Protein AF-A0A964INX9-F1 (afdb_monomer)

Foldseek 3Di:
DPCVVVVVVVVDPDPPVPPDDDDDDDLWKKWWAQFWADDPVDTQDGGDTDIADRPRDDDDDDDPSNCPVVVVCVQVPVDPTPDTDMDTD

Nearest PDB structures (foldseek):
  3nhb-assembly1_A  TM=8.120E-01  e=3.214E-06  Homo sapiens
  9fw3-assembly1_B  TM=9.078E-01  e=1.583E-05  Mycolicibacterium thermoresistibile ATCC 19527
  9g2k-assembly1_B  TM=8.426E-01  e=1.916E-05  Mycoliciba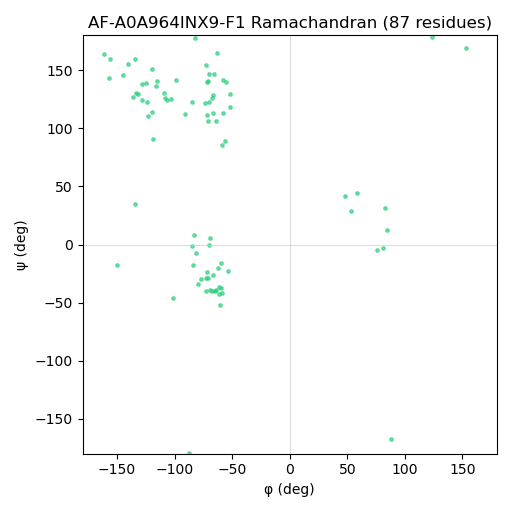cterium thermoresistibile ATCC 19527
  9g2s-assembly1_B  TM=8.383E-01  e=1.687E-05  Mycolicibacterium thermoresistibile ATCC 19527
  5dgx-assembly1_A  TM=9.436E-01  e=8.308E-05  Francisella tularensis subsp. tularensis FSC198

pLDDT: mean 88.08, std 13.68, range [51.38, 98.62]

Solvent-accessible surface area (backbone atoms 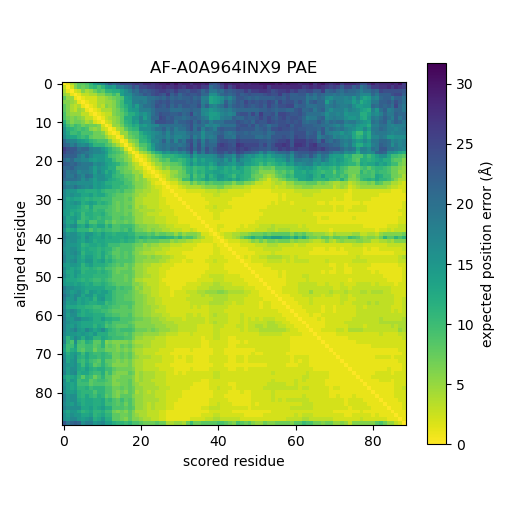only — not comparable to full-atom values): 5725 Å² total; per-residue (Å²): 144,75,62,73,66,61,54,55,58,72,68,50,78,74,84,66,71,90,79,64,76,88,76,71,90,43,78,52,31,38,37,39,41,46,27,21,33,56,60,100,92,45,77,61,41,82,52,45,63,52,75,44,58,56,88,64,84,82,84,91,80,76,63,90,88,68,35,63,68,56,54,53,38,43,74,70,61,76,45,80,65,79,35,63,49,77,48,73,75

Radius of gyration: 16.8 Å; Cα contacts (8 Å, |Δi|>4): 105; chains: 1; bounding box: 35×36×40 Å

Sequence (89 aa):
MSYRRAERLLETEVEHGADRPSLSPGPGAVIFRKVRFGYAGGTVLKDVSFEISAGQRVALVGPSGAGKTTVTDLLYALYQPDAGDIQVD

Structure (mmCIF, N/CA/C/O backbone):
data_AF-A0A964INX9-F1
#
_entry.id   AF-A0A964INX9-F1
#
loop_
_atom_site.group_PDB
_atom_site.id
_atom_site.type_symbol
_atom_site.label_atom_id
_atom_site.label_alt_id
_atom_site.label_comp_id
_atom_site.label_asym_id
_atom_site.label_entity_id
_atom_site.label_seq_id
_atom_site.pdbx_PDB_ins_code
_atom_site.Cartn_x
_atom_site.Cartn_y
_atom_site.Cartn_z
_atom_site.occupancy
_atom_site.B_iso_or_equiv
_atom_site.auth_seq_id
_atom_site.auth_comp_id
_atom_site.auth_asym_id
_atom_site.auth_atom_id
_atom_site.pdbx_PDB_model_num
ATOM 1 N N . MET A 1 1 ? 18.476 27.726 -25.146 1.00 51.38 1 MET A N 1
ATOM 2 C CA . MET A 1 1 ? 17.852 26.402 -25.393 1.00 51.38 1 MET A CA 1
ATOM 3 C C . MET A 1 1 ? 17.694 25.614 -24.077 1.00 51.38 1 MET A C 1
ATOM 5 O O . MET A 1 1 ? 18.271 24.547 -23.963 1.00 51.38 1 MET A O 1
ATOM 9 N N . SER A 1 2 ? 16.957 26.106 -23.064 1.00 61.31 2 SER A N 1
ATOM 10 C CA . SER A 1 2 ? 16.783 25.326 -21.807 1.00 61.31 2 SER A CA 1
ATOM 11 C C . SER A 1 2 ? 15.464 25.549 -21.040 1.00 61.31 2 SER A C 1
ATOM 13 O O . SER A 1 2 ? 15.068 24.690 -20.265 1.00 61.31 2 SER A O 1
ATOM 15 N N . TYR A 1 3 ? 14.716 26.631 -21.293 1.00 58.31 3 TYR A N 1
ATOM 16 C CA . TYR A 1 3 ? 13.486 26.935 -20.532 1.00 58.31 3 TYR A CA 1
ATOM 17 C C . TYR A 1 3 ? 12.209 26.231 -21.028 1.00 58.31 3 TYR A C 1
ATOM 19 O O . TYR A 1 3 ? 11.271 26.051 -20.258 1.00 58.31 3 TYR A O 1
ATOM 27 N N . ARG A 1 4 ? 12.208 25.706 -22.263 1.00 62.22 4 ARG A N 1
ATOM 28 C CA . ARG A 1 4 ? 11.016 25.088 -22.883 1.00 62.22 4 ARG A CA 1
ATOM 29 C C . ARG A 1 4 ? 10.467 23.851 -22.155 1.00 62.22 4 ARG A C 1
ATOM 31 O O . ARG A 1 4 ? 9.319 23.486 -22.368 1.00 62.22 4 ARG A O 1
ATOM 38 N N . ARG A 1 5 ? 11.264 23.173 -21.315 1.00 66.38 5 ARG A N 1
ATOM 39 C CA . ARG A 1 5 ? 10.784 22.028 -20.510 1.00 66.38 5 ARG A CA 1
ATOM 40 C C . ARG A 1 5 ? 10.024 22.458 -19.256 1.00 66.38 5 ARG A C 1
ATOM 42 O O . ARG A 1 5 ? 9.096 21.759 -18.874 1.00 66.38 5 ARG A O 1
ATOM 49 N N . ALA A 1 6 ? 10.413 23.573 -18.640 1.00 68.88 6 ALA A N 1
ATOM 50 C CA . ALA A 1 6 ? 9.718 24.101 -17.470 1.00 68.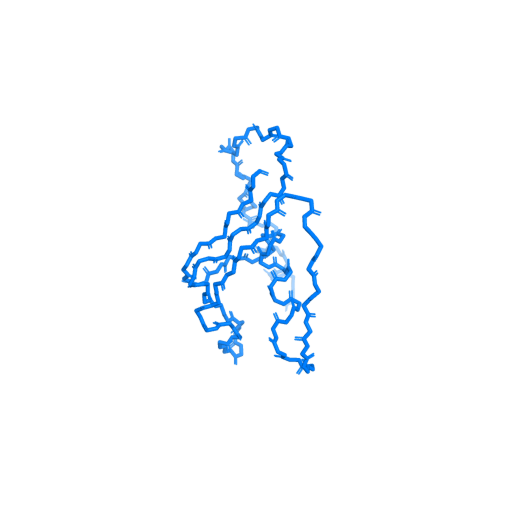88 6 ALA A CA 1
ATOM 51 C C .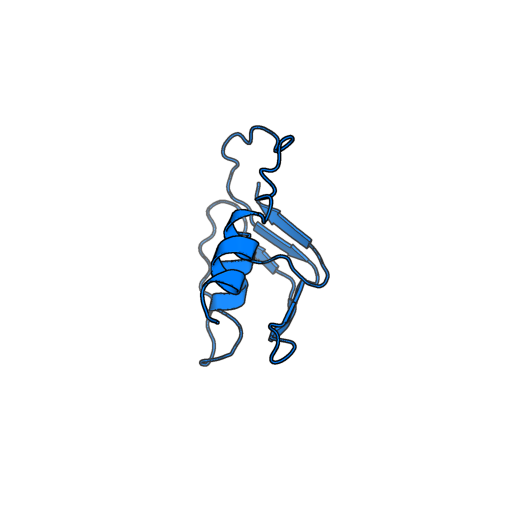 ALA A 1 6 ? 8.369 24.719 -17.868 1.00 68.88 6 ALA A C 1
ATOM 53 O O . ALA A 1 6 ? 7.375 24.469 -17.200 1.00 68.88 6 ALA A O 1
ATOM 54 N N . GLU A 1 7 ? 8.310 25.426 -19.002 1.00 69.88 7 GLU A N 1
ATOM 55 C CA . GLU A 1 7 ? 7.066 26.011 -19.535 1.00 69.88 7 GLU A CA 1
ATOM 56 C C . GLU A 1 7 ? 5.995 24.942 -19.806 1.00 69.88 7 GLU A C 1
ATOM 58 O O . GLU A 1 7 ? 4.850 25.094 -19.395 1.00 69.88 7 GLU A O 1
ATOM 63 N N . ARG A 1 8 ? 6.385 23.789 -20.366 1.00 65.81 8 ARG A N 1
ATOM 64 C CA . ARG A 1 8 ? 5.458 22.679 -20.645 1.00 65.81 8 ARG A CA 1
ATOM 65 C C . ARG A 1 8 ? 4.882 22.014 -19.384 1.00 65.81 8 ARG A C 1
ATOM 67 O O . ARG A 1 8 ? 3.808 21.425 -19.442 1.00 65.81 8 ARG A O 1
ATOM 74 N N . LEU A 1 9 ? 5.595 22.082 -18.255 1.00 71.06 9 LEU A N 1
ATOM 75 C CA . LEU A 1 9 ? 5.094 21.591 -16.964 1.00 71.06 9 LEU A CA 1
ATOM 76 C C . LEU A 1 9 ? 4.081 22.560 -16.343 1.00 71.06 9 LEU A C 1
ATOM 78 O O . LEU A 1 9 ? 3.176 22.114 -15.650 1.00 71.06 9 LEU A O 1
ATOM 82 N N . LEU A 1 10 ? 4.202 23.862 -16.618 1.00 72.38 10 LEU A N 1
ATOM 83 C CA . LEU A 1 10 ? 3.237 24.873 -16.170 1.00 72.38 10 LEU A CA 1
ATOM 84 C C . LEU A 1 10 ? 1.913 24.792 -16.945 1.00 72.38 10 LEU A C 1
ATOM 86 O O . LEU A 1 10 ? 0.868 25.117 -16.396 1.00 72.38 10 LEU A O 1
ATOM 90 N N . GLU A 1 11 ? 1.959 24.328 -18.195 1.00 74.50 11 GLU A N 1
ATOM 91 C CA . GLU A 1 11 ? 0.782 24.071 -19.040 1.00 74.50 11 GLU A CA 1
ATOM 92 C C . GLU A 1 11 ? 0.104 22.725 -18.744 1.00 74.50 11 GLU A C 1
ATOM 94 O O . GLU A 1 11 ? -0.944 22.424 -19.311 1.00 74.50 11 GLU A O 1
ATOM 99 N N . THR A 1 12 ? 0.702 21.887 -17.891 1.00 74.44 12 THR A N 1
ATOM 100 C CA . THR A 1 12 ? 0.086 20.613 -17.517 1.00 74.44 12 THR A CA 1
ATOM 101 C C . THR A 1 12 ? -1.094 20.905 -16.605 1.00 74.44 12 THR A C 1
ATOM 103 O O . THR A 1 12 ? -0.917 21.351 -15.472 1.00 74.44 12 THR A O 1
ATOM 106 N N . GLU A 1 13 ? -2.300 20.650 -17.102 1.00 68.19 13 GLU A N 1
ATOM 107 C CA . GLU A 1 13 ? -3.496 20.682 -16.275 1.00 68.19 13 GLU A CA 1
ATOM 108 C C . GLU A 1 13 ? -3.314 19.677 -15.138 1.00 68.19 13 GLU A C 1
ATOM 110 O O . GLU A 1 13 ? -3.207 18.467 -15.342 1.00 68.19 13 GLU A O 1
ATOM 115 N N . VAL A 1 14 ? -3.221 20.193 -13.913 1.00 65.69 14 VAL A N 1
ATOM 116 C CA . VAL A 1 14 ? -3.366 19.351 -12.735 1.00 65.69 14 VAL A CA 1
ATOM 117 C C . VAL A 1 14 ? -4.813 18.900 -12.756 1.00 65.69 14 VAL A C 1
ATOM 119 O O . VAL A 1 14 ? -5.697 19.736 -12.564 1.00 65.69 14 VAL A O 1
ATOM 122 N N . GLU A 1 15 ? -5.052 17.607 -12.967 1.00 64.25 15 GLU A N 1
ATOM 123 C CA . GLU A 1 15 ? -6.361 17.003 -12.736 1.00 64.25 15 GLU A CA 1
ATOM 124 C C . GLU A 1 15 ? -6.738 17.210 -11.260 1.00 64.25 15 GLU A C 1
ATOM 126 O O . GLU A 1 15 ? -6.478 16.391 -10.377 1.00 64.25 15 GLU A O 1
ATOM 131 N N . HIS A 1 16 ? -7.335 18.360 -10.961 1.00 57.06 16 HIS A N 1
ATOM 132 C CA . HIS A 1 16 ? -8.120 18.534 -9.760 1.00 57.06 16 HIS A CA 1
ATOM 133 C C . HIS A 1 16 ? -9.360 17.705 -10.010 1.00 57.06 16 HIS A C 1
ATOM 135 O O . HIS A 1 16 ? -10.179 18.075 -10.847 1.00 57.06 16 HIS A O 1
ATOM 141 N N . GLY A 1 17 ? -9.457 16.557 -9.336 1.00 59.06 17 GLY A N 1
ATOM 142 C CA . GLY A 1 17 ? -10.650 15.722 -9.363 1.00 59.06 17 GLY A CA 1
ATOM 143 C C . GLY A 1 17 ? -11.847 16.553 -8.913 1.00 59.06 17 GLY A C 1
ATOM 144 O O . GLY A 1 17 ? -12.136 16.624 -7.722 1.00 59.06 17 GLY A O 1
ATOM 145 N N . ALA A 1 18 ? -12.499 17.211 -9.871 1.00 56.53 18 ALA A N 1
ATOM 146 C CA . ALA A 1 18 ? -13.591 18.156 -9.670 1.00 56.53 18 ALA A CA 1
ATOM 147 C C . ALA A 1 18 ? -14.877 17.461 -9.191 1.00 56.53 18 ALA A C 1
ATOM 149 O O . ALA A 1 18 ? -15.871 18.125 -8.925 1.00 56.53 18 ALA A O 1
ATOM 150 N N . ASP A 1 19 ? -14.822 16.137 -9.042 1.00 63.78 19 ASP A N 1
ATOM 151 C CA . ASP A 1 19 ? -15.911 15.264 -8.624 1.00 63.78 19 ASP A CA 1
ATOM 152 C C . ASP A 1 19 ? -15.440 14.252 -7.558 1.00 63.78 19 ASP A C 1
ATOM 154 O O . ASP A 1 19 ? -15.825 13.084 -7.547 1.00 63.78 19 ASP A O 1
ATOM 158 N N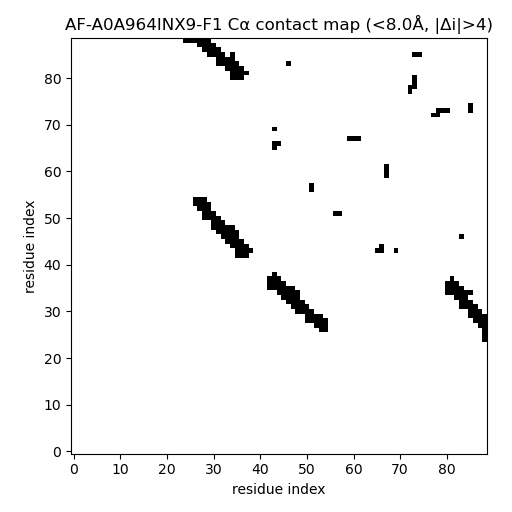 . ARG A 1 20 ? -14.516 14.663 -6.672 1.00 67.44 20 ARG A N 1
ATOM 159 C CA . ARG A 1 20 ? -14.179 13.843 -5.500 1.00 67.44 20 ARG A CA 1
ATOM 160 C C . ARG A 1 20 ? -15.330 13.934 -4.497 1.00 67.44 20 ARG A C 1
ATOM 162 O O . ARG A 1 20 ? -15.621 15.042 -4.040 1.00 67.44 20 ARG A O 1
ATOM 169 N N . PRO A 1 21 ? -15.960 12.811 -4.111 1.00 70.94 21 PRO A N 1
ATOM 170 C CA . PRO A 1 21 ? -16.986 12.841 -3.081 1.00 70.94 21 PRO A CA 1
ATOM 171 C C . PRO A 1 21 ? -16.400 13.422 -1.793 1.00 70.94 21 PRO A C 1
ATOM 173 O O . PRO A 1 21 ? -15.250 13.153 -1.437 1.00 70.94 21 PRO A O 1
ATOM 176 N N . SER A 1 22 ? -17.191 14.220 -1.076 1.00 78.00 22 SER A N 1
ATOM 177 C CA . SER A 1 22 ? -16.838 14.604 0.287 1.00 78.00 22 SER A CA 1
ATOM 178 C C . SER A 1 22 ? -16.835 13.342 1.148 1.00 78.00 22 SER A C 1
ATOM 180 O O . SER A 1 22 ? -17.898 12.796 1.448 1.00 78.00 22 SER A O 1
ATOM 182 N N . LEU A 1 23 ? -15.652 12.863 1.524 1.00 78.31 23 LEU A N 1
ATOM 183 C CA . LEU A 1 23 ? -15.520 11.720 2.417 1.00 78.31 23 LEU A CA 1
ATOM 184 C C . LEU A 1 23 ? -15.612 12.212 3.863 1.00 78.31 23 LEU A C 1
ATOM 186 O O . LEU A 1 23 ? -14.835 13.066 4.294 1.00 78.31 23 LEU A O 1
ATOM 190 N N . SER A 1 24 ? -16.567 11.680 4.621 1.00 83.06 24 SER A N 1
ATOM 191 C CA . SER A 1 24 ? -16.477 11.704 6.079 1.00 83.06 24 SER A CA 1
ATOM 192 C C . SER A 1 24 ? -15.396 10.711 6.507 1.00 83.06 24 SER A C 1
ATOM 194 O O . SER A 1 24 ? -15.366 9.628 5.928 1.00 83.06 24 SER A O 1
ATOM 196 N N . PRO A 1 25 ? -14.550 11.015 7.507 1.00 82.94 25 PRO A N 1
ATOM 197 C CA . PRO A 1 25 ? -13.578 10.048 8.005 1.00 82.94 25 PRO A CA 1
ATOM 198 C C . PRO A 1 25 ? -14.255 8.718 8.359 1.00 82.94 25 PRO A C 1
ATOM 200 O O . PRO A 1 25 ? -15.145 8.689 9.215 1.00 82.94 25 PRO A O 1
ATOM 203 N N . GLY A 1 26 ? -13.859 7.642 7.679 1.00 84.44 26 GLY A N 1
ATOM 204 C CA . GLY A 1 26 ? -14.328 6.295 7.956 1.00 84.44 26 GLY A CA 1
ATOM 205 C C . GLY A 1 26 ? -13.575 5.639 9.119 1.00 84.44 26 GLY A C 1
ATOM 206 O O . GLY A 1 26 ? -12.640 6.213 9.686 1.00 84.44 26 GLY A O 1
ATOM 207 N N . PRO A 1 27 ? -13.950 4.405 9.492 1.00 90.31 27 PRO A N 1
ATOM 208 C CA . PRO A 1 27 ? -13.247 3.609 10.501 1.00 90.31 27 PRO A CA 1
ATOM 209 C C . PRO A 1 27 ? -11.773 3.317 10.159 1.00 90.31 27 PRO A C 1
ATOM 211 O O . PRO A 1 27 ? -11.011 2.916 11.042 1.00 90.31 27 PRO A O 1
ATOM 214 N N . GLY A 1 28 ? -11.369 3.512 8.898 1.00 92.00 28 GLY A N 1
ATOM 215 C CA . GLY A 1 28 ? -9.992 3.359 8.435 1.00 92.00 28 GLY A CA 1
ATOM 216 C C . GLY A 1 28 ? -9.603 1.918 8.109 1.00 92.00 28 GLY A C 1
ATOM 217 O O . GLY A 1 28 ? -8.447 1.546 8.316 1.00 92.00 28 GLY A O 1
ATOM 218 N N . ALA A 1 29 ? -10.546 1.091 7.644 1.00 96.06 29 ALA A N 1
ATOM 219 C CA . ALA A 1 29 ? -10.196 -0.201 7.064 1.00 96.06 29 ALA A CA 1
ATOM 220 C C . ALA A 1 29 ? -9.488 -0.002 5.714 1.00 96.06 29 ALA A C 1
ATOM 222 O O . ALA A 1 29 ? -9.764 0.951 4.985 1.00 96.06 29 ALA A O 1
ATOM 223 N N . VAL A 1 30 ? -8.555 -0.900 5.395 1.00 97.44 30 VAL A N 1
ATOM 224 C CA . VAL A 1 30 ? -7.756 -0.848 4.165 1.00 97.44 30 VAL A CA 1
ATOM 225 C C . VAL A 1 30 ? -7.765 -2.212 3.499 1.00 97.44 30 VAL A C 1
ATOM 227 O O . VAL A 1 30 ? -7.436 -3.216 4.132 1.00 97.44 30 VAL A O 1
ATOM 230 N N . ILE A 1 31 ? -8.075 -2.255 2.204 1.00 98.19 31 ILE A N 1
ATOM 231 C CA . ILE A 1 31 ? -8.089 -3.497 1.431 1.00 98.19 31 ILE A CA 1
ATOM 232 C C . ILE A 1 31 ? -7.250 -3.344 0.166 1.00 98.19 31 ILE A C 1
ATOM 234 O O . ILE A 1 31 ? -7.523 -2.489 -0.668 1.00 98.19 31 ILE A O 1
ATOM 238 N N . PHE A 1 32 ? -6.270 -4.231 -0.005 1.00 98.56 32 PHE A N 1
ATOM 239 C CA . PHE A 1 32 ? -5.537 -4.429 -1.253 1.00 98.56 32 PHE A CA 1
ATOM 240 C C . PHE A 1 32 ? -6.065 -5.695 -1.928 1.00 98.56 32 PHE A C 1
ATOM 242 O O . PHE A 1 32 ? -6.048 -6.774 -1.329 1.00 98.56 32 PHE A O 1
ATOM 249 N N . ARG A 1 33 ? -6.501 -5.600 -3.188 1.00 98.56 33 ARG A N 1
ATOM 250 C CA . ARG A 1 33 ? -6.967 -6.753 -3.973 1.00 98.56 33 ARG A CA 1
ATOM 251 C C . ARG A 1 33 ? -6.187 -6.908 -5.265 1.00 98.56 33 ARG A C 1
ATOM 253 O O . ARG A 1 33 ? -6.365 -6.133 -6.199 1.00 98.56 33 ARG A O 1
ATOM 260 N N . LYS A 1 34 ? -5.380 -7.974 -5.324 1.00 98.50 34 LYS A N 1
ATOM 261 C CA . LYS A 1 34 ? -4.575 -8.384 -6.488 1.00 98.50 34 LYS A CA 1
ATOM 262 C C . LYS A 1 34 ? -3.786 -7.218 -7.088 1.00 98.50 34 LYS A C 1
ATOM 264 O O . LYS A 1 34 ? -3.705 -7.073 -8.303 1.00 98.50 34 LYS A O 1
ATOM 269 N N . VAL A 1 35 ? -3.215 -6.390 -6.217 1.00 98.62 35 VAL A N 1
ATOM 270 C CA . VAL A 1 35 ? -2.513 -5.174 -6.610 1.00 98.62 35 VAL A CA 1
ATOM 271 C C . VAL A 1 35 ? -1.209 -5.532 -7.309 1.00 98.62 35 VAL A C 1
ATOM 273 O O . VAL A 1 35 ? -0.336 -6.198 -6.742 1.00 98.62 35 VAL A O 1
ATOM 276 N N . ARG A 1 36 ? -1.068 -5.054 -8.542 1.00 98.50 36 ARG A N 1
ATOM 277 C CA . ARG A 1 36 ? 0.166 -5.108 -9.321 1.00 98.50 36 ARG A CA 1
ATOM 278 C C . ARG A 1 36 ? 0.650 -3.698 -9.574 1.00 98.50 36 ARG A C 1
ATOM 280 O O . ARG A 1 36 ? -0.143 -2.825 -9.908 1.00 98.50 36 ARG A O 1
ATOM 287 N N . PHE A 1 37 ? 1.948 -3.491 -9.421 1.00 98.50 37 PHE A N 1
ATOM 288 C CA . PHE A 1 37 ? 2.539 -2.185 -9.662 1.00 98.50 37 PHE A CA 1
ATOM 289 C C . PHE A 1 37 ? 4.026 -2.294 -9.987 1.00 98.50 37 PHE A C 1
ATOM 291 O O . PHE A 1 37 ? 4.739 -3.105 -9.384 1.00 98.50 37 PHE A O 1
ATOM 298 N N . GLY A 1 38 ? 4.511 -1.457 -10.897 1.00 97.56 38 GLY A N 1
ATOM 299 C CA . GLY A 1 38 ? 5.924 -1.244 -11.174 1.00 97.56 38 GLY A CA 1
ATOM 300 C C . GLY A 1 38 ? 6.260 0.219 -11.442 1.00 97.56 38 GLY A C 1
ATOM 301 O O . GLY A 1 38 ? 5.431 0.996 -11.893 1.00 97.56 38 GLY A O 1
ATOM 302 N N . TYR A 1 39 ? 7.518 0.587 -11.205 1.00 95.25 39 TYR A N 1
ATOM 303 C CA . TYR A 1 39 ? 8.062 1.845 -11.727 1.00 95.25 39 TYR A CA 1
ATOM 304 C C . TYR A 1 39 ? 8.624 1.616 -13.138 1.00 95.25 39 TYR A C 1
ATOM 306 O O . TYR A 1 39 ? 8.656 0.490 -13.634 1.00 95.25 39 TYR A O 1
ATOM 314 N N . ALA A 1 40 ? 9.182 2.659 -13.763 1.00 89.75 40 ALA A N 1
ATOM 315 C CA . ALA A 1 40 ? 9.850 2.553 -15.067 1.00 89.75 40 ALA A CA 1
ATOM 316 C C . ALA A 1 40 ? 10.951 1.464 -15.127 1.00 89.75 40 ALA A C 1
ATOM 318 O O . ALA A 1 40 ? 11.276 0.975 -16.205 1.00 89.75 40 ALA A O 1
ATOM 319 N N . GLY A 1 41 ? 11.510 1.067 -13.977 1.00 86.12 41 GLY A N 1
ATOM 320 C CA . GLY A 1 41 ? 12.506 -0.004 -13.854 1.00 86.12 41 GLY A CA 1
ATOM 321 C C . GLY A 1 41 ? 11.944 -1.429 -13.749 1.00 86.12 41 GLY A C 1
ATOM 322 O O . GLY A 1 41 ? 12.733 -2.367 -13.657 1.00 86.12 41 GLY A O 1
ATOM 323 N N . GLY A 1 42 ? 10.620 -1.612 -13.750 1.00 93.88 42 GLY A N 1
ATOM 324 C CA . GLY A 1 42 ? 9.962 -2.920 -13.730 1.00 93.88 42 GLY A CA 1
ATOM 325 C C . GLY A 1 42 ? 8.986 -3.131 -12.569 1.00 93.88 42 GLY A C 1
ATOM 326 O O . GLY A 1 42 ? 8.786 -2.270 -11.712 1.00 93.88 42 GLY A O 1
ATOM 327 N N . THR A 1 43 ? 8.362 -4.313 -12.561 1.00 96.44 43 THR A N 1
ATOM 328 C CA . THR A 1 43 ? 7.339 -4.704 -11.582 1.00 96.44 43 THR A CA 1
ATOM 329 C C . THR A 1 43 ? 7.916 -4.859 -10.176 1.00 96.44 43 THR A C 1
ATOM 331 O O . THR A 1 43 ? 8.830 -5.654 -9.959 1.00 96.44 43 THR A O 1
ATOM 334 N N . VAL A 1 44 ? 7.316 -4.159 -9.213 1.00 97.81 44 VAL A N 1
ATOM 335 C CA . VAL A 1 44 ? 7.662 -4.193 -7.785 1.00 97.81 44 VAL A CA 1
ATOM 336 C C . VAL A 1 44 ? 6.684 -5.070 -7.001 1.00 97.81 44 VAL A C 1
ATOM 338 O O . VAL A 1 44 ? 7.114 -5.919 -6.224 1.00 97.81 44 VAL A O 1
ATOM 341 N N . LEU A 1 45 ? 5.377 -4.911 -7.227 1.00 98.19 45 LEU A N 1
ATOM 342 C CA . LEU A 1 45 ? 4.319 -5.692 -6.581 1.00 98.19 45 LEU A CA 1
ATOM 343 C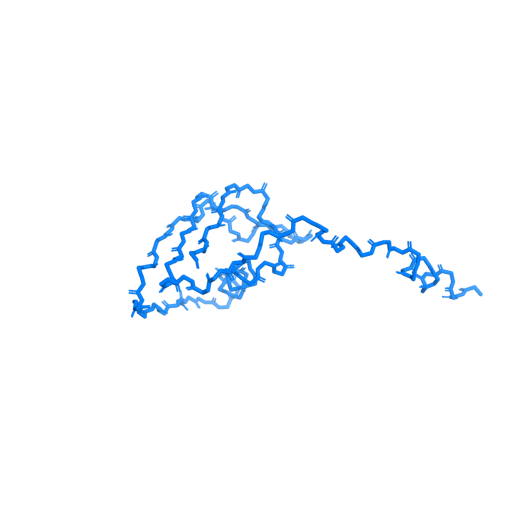 C . LEU A 1 45 ? 3.672 -6.635 -7.598 1.00 98.19 45 LEU A C 1
ATOM 345 O O . LEU A 1 45 ? 3.288 -6.208 -8.687 1.00 98.19 45 LEU A O 1
ATOM 349 N N . LYS A 1 46 ? 3.552 -7.918 -7.242 1.00 97.38 46 LYS A N 1
ATOM 350 C CA . LYS A 1 46 ? 2.986 -8.975 -8.092 1.00 97.38 46 LYS A CA 1
ATOM 351 C C . LYS A 1 46 ? 1.759 -9.570 -7.402 1.00 97.38 46 LYS A C 1
ATOM 353 O O . LYS A 1 46 ? 1.894 -10.494 -6.609 1.00 97.38 46 LYS A O 1
ATOM 358 N N . ASP A 1 47 ? 0.590 -9.007 -7.695 1.00 97.31 47 ASP A N 1
ATOM 359 C CA . ASP A 1 47 ? -0.726 -9.461 -7.224 1.00 97.31 47 ASP A CA 1
ATOM 360 C C . ASP A 1 47 ? -0.873 -9.502 -5.683 1.00 97.31 47 ASP A C 1
ATOM 362 O O . ASP A 1 47 ? -1.420 -10.439 -5.100 1.00 97.31 47 ASP A O 1
ATOM 366 N N . VAL A 1 48 ? -0.408 -8.450 -5.005 1.00 98.12 48 VAL A N 1
ATOM 367 C CA . VAL A 1 48 ? -0.478 -8.312 -3.542 1.00 98.12 48 VAL A CA 1
ATOM 368 C C . VAL A 1 48 ? -1.930 -8.175 -3.081 1.00 98.12 48 VAL A C 1
ATOM 370 O O . VAL A 1 48 ? -2.675 -7.335 -3.586 1.00 98.12 48 VAL A O 1
ATOM 373 N N . SER A 1 49 ? -2.332 -9.000 -2.111 1.00 98.44 49 SER A N 1
ATOM 374 C CA . SER A 1 49 ? -3.669 -8.957 -1.510 1.00 98.44 49 SER A CA 1
ATOM 375 C C . SER A 1 49 ? -3.587 -9.083 0.005 1.00 98.44 49 SER A C 1
ATOM 377 O O . SER A 1 49 ? -2.970 -10.023 0.506 1.00 98.44 49 SER A O 1
ATOM 379 N N . PHE A 1 50 ? -4.204 -8.150 0.724 1.00 98.06 50 PHE A N 1
ATOM 380 C CA . PHE A 1 50 ? -4.341 -8.188 2.178 1.00 98.06 50 PHE A CA 1
ATOM 381 C C . PHE A 1 50 ? -5.463 -7.250 2.629 1.00 98.06 50 PHE A C 1
ATOM 383 O O . PHE A 1 50 ? -5.882 -6.360 1.890 1.00 98.06 50 PHE A O 1
ATOM 390 N N . GLU A 1 51 ? -5.910 -7.440 3.864 1.00 98.06 51 GLU A N 1
ATOM 391 C CA . GLU A 1 51 ? -6.901 -6.600 4.526 1.00 98.06 51 GLU A CA 1
ATOM 392 C C . GLU A 1 51 ? -6.364 -6.170 5.892 1.00 98.06 51 GLU A C 1
ATOM 394 O O . GLU A 1 51 ? -5.739 -6.961 6.605 1.00 98.06 51 GLU A O 1
ATOM 399 N N . ILE A 1 52 ? -6.586 -4.903 6.227 1.00 97.62 52 ILE A N 1
ATOM 400 C CA . ILE A 1 52 ? -6.314 -4.319 7.534 1.00 97.62 52 ILE A CA 1
ATOM 401 C C . ILE A 1 52 ? -7.649 -3.818 8.068 1.00 97.62 52 ILE A C 1
ATOM 403 O O . ILE A 1 52 ? -8.246 -2.899 7.508 1.00 97.62 52 ILE A O 1
ATOM 407 N N . SER A 1 53 ? -8.120 -4.429 9.148 1.00 97.38 53 SER A N 1
ATOM 408 C CA . SER A 1 53 ? -9.366 -4.025 9.791 1.00 97.38 53 SER A CA 1
ATOM 409 C C . SER A 1 53 ? -9.197 -2.693 10.530 1.00 97.38 53 SER A C 1
ATOM 411 O O . SER A 1 53 ? -8.106 -2.354 10.993 1.00 97.38 53 SER A O 1
ATOM 413 N N . ALA A 1 54 ? -10.291 -1.950 10.702 1.00 96.06 54 ALA A N 1
ATOM 414 C CA . ALA A 1 54 ? -10.301 -0.704 11.465 1.00 96.06 54 ALA A CA 1
ATOM 415 C C . ALA A 1 54 ? -9.678 -0.878 12.866 1.00 96.06 54 ALA A C 1
ATOM 417 O O . ALA A 1 54 ? -10.013 -1.801 13.611 1.00 96.06 54 ALA A O 1
ATOM 418 N N . GLY A 1 55 ? -8.742 0.005 13.224 1.00 95.12 55 GLY A N 1
ATOM 419 C CA . GLY A 1 55 ? -8.016 -0.039 14.501 1.00 95.12 55 GLY A CA 1
ATOM 420 C C . GLY A 1 55 ? -6.924 -1.115 14.610 1.00 95.12 55 GLY A C 1
ATOM 421 O O . GLY A 1 55 ? -6.190 -1.137 15.605 1.00 95.12 55 GLY A O 1
ATOM 422 N N . GLN A 1 56 ? -6.764 -1.982 13.607 1.00 96.81 56 GLN A N 1
ATOM 423 C CA . GLN A 1 56 ? -5.682 -2.959 13.563 1.00 96.81 56 GLN A CA 1
ATOM 424 C C . GLN A 1 56 ? -4.339 -2.263 13.312 1.00 96.81 56 GLN A C 1
ATOM 426 O O . GLN A 1 56 ? -4.220 -1.350 12.497 1.00 96.81 56 GLN A O 1
ATOM 431 N N . ARG A 1 57 ? -3.288 -2.731 13.993 1.00 95.38 57 ARG A N 1
ATOM 432 C CA . ARG A 1 57 ? -1.908 -2.300 13.737 1.00 95.38 57 ARG A CA 1
ATOM 433 C C . ARG A 1 57 ? -1.165 -3.414 13.020 1.00 95.38 57 ARG A C 1
ATOM 435 O O . ARG A 1 57 ? -1.094 -4.531 13.528 1.00 95.38 57 ARG A O 1
ATOM 442 N N . VAL A 1 58 ? -0.597 -3.097 11.863 1.00 95.75 58 VAL A N 1
ATOM 443 C CA . VAL A 1 58 ? 0.169 -4.035 11.038 1.00 95.75 58 VAL A CA 1
ATOM 444 C C . VAL A 1 58 ? 1.553 -3.453 10.783 1.00 95.75 58 VAL A C 1
ATOM 446 O O . VAL A 1 58 ? 1.699 -2.257 10.545 1.00 95.75 58 VAL A O 1
ATOM 449 N N . ALA A 1 59 ? 2.574 -4.305 10.840 1.00 96.81 59 ALA A N 1
ATOM 450 C CA . ALA A 1 59 ? 3.936 -3.952 10.468 1.00 96.81 59 ALA A CA 1
ATOM 451 C C . ALA A 1 59 ? 4.294 -4.631 9.144 1.00 96.81 59 ALA A C 1
ATOM 453 O O . ALA A 1 59 ? 4.195 -5.852 9.020 1.00 96.81 59 ALA A O 1
ATOM 454 N N . LEU A 1 60 ? 4.742 -3.845 8.165 1.00 95.75 60 LEU A N 1
ATOM 455 C CA . LEU A 1 60 ? 5.240 -4.367 6.898 1.00 95.75 60 LEU A CA 1
ATOM 456 C C . LEU A 1 60 ? 6.752 -4.599 7.007 1.00 95.75 60 LEU A C 1
ATOM 458 O O . LEU A 1 60 ? 7.528 -3.652 7.136 1.00 95.75 60 LEU A O 1
ATOM 462 N N . VAL A 1 61 ? 7.177 -5.862 6.971 1.00 96.81 61 VAL A N 1
ATOM 463 C CA . VAL A 1 61 ? 8.576 -6.269 7.187 1.00 96.81 61 VAL A CA 1
ATOM 464 C C . VAL A 1 61 ? 9.152 -6.981 5.966 1.00 96.81 61 VAL A C 1
ATOM 466 O O . VAL A 1 61 ? 8.433 -7.610 5.198 1.00 96.81 61 VAL A O 1
ATOM 469 N N . GLY A 1 62 ? 10.464 -6.865 5.767 1.00 95.81 62 GLY A N 1
ATOM 470 C CA . GLY A 1 62 ? 11.170 -7.492 4.648 1.00 95.81 62 GLY A CA 1
ATOM 471 C C . GLY A 1 62 ? 12.444 -6.739 4.253 1.00 95.81 62 GLY A C 1
ATOM 472 O O . GLY A 1 62 ? 12.644 -5.602 4.698 1.00 95.81 62 GLY A O 1
ATOM 473 N N . PRO A 1 63 ? 13.299 -7.325 3.396 1.00 97.50 63 PRO A N 1
ATOM 474 C CA . PRO A 1 63 ? 14.574 -6.730 2.990 1.00 97.50 63 PRO A CA 1
ATOM 475 C C . PRO A 1 63 ? 14.394 -5.405 2.233 1.00 97.50 63 PRO A C 1
ATOM 477 O O . PRO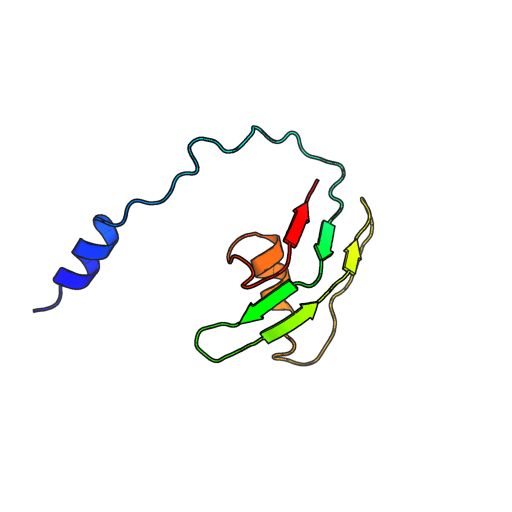 A 1 63 ? 13.295 -5.058 1.784 1.00 97.50 63 PRO A O 1
ATOM 480 N N . SER A 1 64 ? 15.476 -4.633 2.097 1.00 96.19 64 SER A N 1
ATOM 481 C CA . SER A 1 64 ? 15.477 -3.450 1.225 1.00 96.19 64 SER A CA 1
ATOM 482 C C . SER A 1 64 ? 15.072 -3.844 -0.202 1.00 96.19 64 SER A C 1
ATOM 484 O O . SER A 1 64 ? 15.435 -4.919 -0.671 1.00 96.19 64 SER A O 1
ATOM 486 N N . GLY A 1 65 ? 14.266 -3.011 -0.863 1.00 93.38 65 GLY A N 1
ATOM 487 C CA . GLY A 1 65 ? 13.740 -3.298 -2.204 1.00 93.38 65 GLY A CA 1
ATOM 488 C C . GLY A 1 65 ? 12.522 -4.231 -2.267 1.00 93.38 65 GLY A C 1
ATOM 489 O O . GLY A 1 65 ? 11.962 -4.399 -3.341 1.00 93.38 65 GLY A O 1
ATOM 490 N N . ALA A 1 66 ? 12.032 -4.776 -1.146 1.00 95.19 66 ALA A N 1
ATOM 491 C CA . ALA A 1 66 ? 10.855 -5.664 -1.131 1.00 95.19 66 ALA A CA 1
ATOM 492 C C . ALA A 1 66 ? 9.498 -4.982 -1.443 1.00 95.19 66 ALA A C 1
ATOM 494 O O . ALA A 1 66 ? 8.457 -5.608 -1.282 1.00 95.19 66 ALA A O 1
ATOM 495 N N . GLY A 1 67 ? 9.480 -3.697 -1.819 1.00 96.56 67 GLY A N 1
ATOM 496 C CA . GLY A 1 67 ? 8.246 -2.972 -2.160 1.00 96.56 67 GLY A CA 1
ATOM 497 C C . GLY A 1 67 ? 7.481 -2.362 -0.979 1.00 96.56 67 GLY A C 1
ATOM 498 O O . GLY A 1 67 ? 6.352 -1.923 -1.153 1.00 96.56 67 GLY A O 1
ATOM 499 N N . LYS A 1 68 ? 8.079 -2.288 0.218 1.00 98.19 68 LYS A N 1
ATOM 500 C CA . LYS A 1 68 ? 7.405 -1.758 1.422 1.00 98.19 68 LYS A CA 1
ATOM 501 C C . LYS A 1 68 ? 6.953 -0.301 1.273 1.00 98.19 68 LYS A C 1
ATOM 503 O O . LYS A 1 68 ? 5.787 -0.000 1.487 1.00 98.19 68 LYS A O 1
ATOM 508 N N . THR A 1 69 ? 7.872 0.575 0.865 1.00 97.62 69 THR A N 1
ATOM 509 C CA . THR A 1 69 ? 7.569 1.985 0.568 1.00 97.62 69 THR A CA 1
ATOM 510 C C . THR A 1 69 ? 6.561 2.098 -0.571 1.00 97.62 69 THR A C 1
ATOM 512 O O . THR A 1 69 ? 5.650 2.905 -0.519 1.00 97.62 69 THR A O 1
ATOM 515 N N . THR A 1 70 ? 6.640 1.212 -1.560 1.00 97.88 70 THR A N 1
ATOM 516 C CA . THR A 1 70 ? 5.685 1.191 -2.668 1.00 97.88 70 THR A CA 1
ATOM 517 C C . THR A 1 70 ? 4.263 0.860 -2.210 1.00 97.88 70 THR A C 1
ATOM 519 O O . THR A 1 70 ? 3.324 1.493 -2.674 1.00 97.88 70 THR A O 1
ATOM 522 N N . VAL A 1 71 ? 4.081 -0.063 -1.258 1.00 98.06 71 VAL A N 1
ATOM 523 C CA . VAL A 1 71 ? 2.763 -0.316 -0.643 1.00 98.06 71 VAL A CA 1
ATOM 524 C C . VAL A 1 71 ? 2.238 0.933 0.071 1.00 98.06 71 VAL A C 1
ATOM 526 O O . VAL A 1 71 ? 1.062 1.257 -0.077 1.00 98.06 71 VAL A O 1
ATOM 529 N N . THR A 1 72 ? 3.085 1.658 0.811 1.00 97.31 72 THR A N 1
ATOM 530 C CA . THR A 1 72 ? 2.656 2.886 1.502 1.00 97.31 72 THR A CA 1
ATOM 531 C C . THR A 1 72 ? 2.345 4.024 0.534 1.00 97.31 72 THR A C 1
ATOM 533 O O . THR A 1 72 ? 1.364 4.731 0.732 1.00 97.31 72 THR A O 1
ATOM 536 N N . ASP A 1 73 ? 3.125 4.180 -0.534 1.00 97.62 73 ASP A N 1
ATOM 537 C CA . ASP A 1 73 ? 2.899 5.219 -1.542 1.00 97.62 73 ASP A CA 1
ATOM 538 C C . ASP A 1 73 ? 1.578 4.993 -2.292 1.00 97.62 73 ASP A C 1
ATOM 540 O O . ASP A 1 73 ? 0.838 5.942 -2.549 1.00 97.62 73 ASP A O 1
ATOM 544 N N . LEU A 1 74 ? 1.260 3.732 -2.603 1.00 97.81 74 LEU A N 1
ATOM 545 C CA . LEU A 1 74 ? -0.017 3.347 -3.205 1.00 97.81 74 LEU A CA 1
ATOM 546 C C . LEU A 1 74 ? -1.193 3.554 -2.242 1.00 97.81 74 LEU A C 1
ATOM 548 O O . LEU A 1 74 ? -2.235 4.046 -2.662 1.00 97.81 74 LEU A O 1
ATOM 552 N N . LEU A 1 75 ? -1.027 3.239 -0.951 1.00 96.69 75 LEU A N 1
ATOM 553 C CA . LEU A 1 75 ? -2.050 3.503 0.069 1.00 96.69 75 LEU A CA 1
ATOM 554 C C . LEU A 1 75 ? -2.383 5.000 0.175 1.00 96.69 75 LEU A C 1
ATOM 556 O O . LEU A 1 75 ? -3.542 5.365 0.342 1.00 96.69 75 LEU A O 1
ATOM 560 N N . TYR A 1 76 ? -1.382 5.870 0.041 1.00 94.25 76 TYR A N 1
ATOM 561 C CA . TYR A 1 76 ? -1.571 7.324 0.029 1.00 94.25 76 TYR A CA 1
ATOM 562 C C . TYR A 1 76 ? -1.979 7.890 -1.337 1.00 94.25 76 TYR A C 1
ATOM 564 O O . TYR A 1 76 ? -2.005 9.109 -1.505 1.00 94.25 76 TYR A O 1
ATOM 572 N N . ALA A 1 77 ? 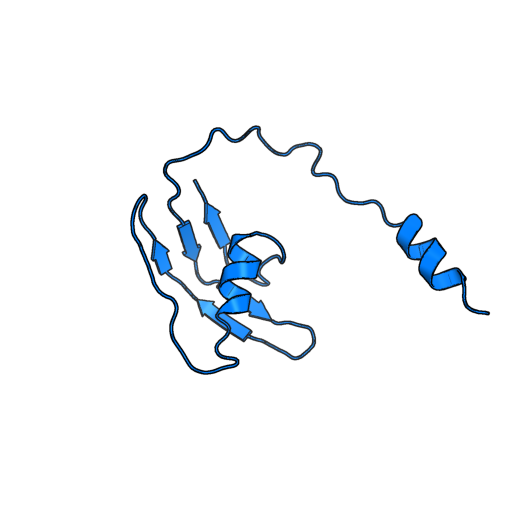-2.287 7.026 -2.309 1.00 93.69 77 ALA A N 1
ATOM 573 C CA . ALA A 1 77 ? -2.641 7.398 -3.675 1.00 93.69 77 ALA A CA 1
ATOM 574 C C . ALA A 1 77 ? -1.608 8.325 -4.357 1.00 93.69 77 ALA A C 1
ATOM 576 O O . ALA A 1 77 ? -1.958 9.109 -5.240 1.00 93.69 77 ALA A O 1
ATOM 577 N N . LEU A 1 78 ? -0.325 8.226 -3.976 1.00 95.06 78 LEU A N 1
ATOM 578 C CA . LEU A 1 78 ? 0.777 8.925 -4.654 1.00 95.06 78 LEU A CA 1
ATOM 579 C C . LEU A 1 78 ? 1.075 8.310 -6.027 1.00 95.06 78 LEU A C 1
ATOM 581 O O . LEU A 1 78 ? 1.615 8.976 -6.908 1.00 95.06 78 LEU A O 1
ATOM 585 N N . TYR A 1 79 ? 0.701 7.042 -6.201 1.00 95.44 79 TYR A N 1
ATOM 586 C CA . TYR A 1 79 ? 0.675 6.327 -7.470 1.00 95.44 79 TYR A CA 1
ATOM 587 C C . TYR A 1 79 ? -0.641 5.559 -7.592 1.00 95.44 79 TYR A C 1
ATOM 589 O O . TYR A 1 79 ? -1.289 5.257 -6.589 1.00 95.44 79 TYR A O 1
ATOM 597 N N . GLN A 1 80 ? -1.008 5.216 -8.825 1.00 95.19 80 GLN A N 1
ATOM 598 C CA . GLN A 1 80 ? -2.111 4.305 -9.113 1.00 95.19 80 GLN A CA 1
ATOM 599 C C . GLN A 1 80 ? -1.556 2.905 -9.395 1.00 95.19 80 GLN A C 1
ATOM 601 O O . GLN A 1 80 ? -0.497 2.798 -10.020 1.00 95.19 80 GLN A O 1
ATOM 606 N N . PRO A 1 81 ? -2.223 1.833 -8.939 1.00 97.62 81 PRO A N 1
ATOM 607 C CA . PRO A 1 81 ? -1.812 0.479 -9.278 1.00 97.62 81 PRO A CA 1
ATOM 608 C C . PRO A 1 81 ? -1.976 0.221 -10.785 1.00 97.62 81 PRO A C 1
ATOM 610 O O . PRO A 1 81 ? -2.919 0.704 -11.405 1.00 97.62 81 PRO A O 1
ATOM 613 N N . ASP A 1 82 ? -1.094 -0.593 -11.368 1.00 97.88 82 ASP A N 1
ATOM 614 C CA . ASP A 1 82 ? -1.201 -1.009 -12.776 1.00 97.88 82 ASP A CA 1
ATOM 615 C C . ASP A 1 82 ? -2.372 -1.986 -12.988 1.00 97.88 82 ASP A C 1
ATOM 617 O O . ASP A 1 82 ? -2.932 -2.088 -14.079 1.00 97.88 82 ASP A O 1
ATOM 621 N N . ALA A 1 83 ? -2.709 -2.759 -11.951 1.00 98.31 83 ALA A N 1
ATOM 622 C CA . ALA A 1 83 ? -3.869 -3.642 -11.904 1.00 98.31 83 ALA A CA 1
ATOM 623 C C . ALA A 1 83 ? -4.295 -3.905 -10.454 1.00 98.31 83 ALA A C 1
ATOM 625 O O . ALA A 1 83 ? -3.487 -3.792 -9.529 1.00 98.31 83 ALA A O 1
ATOM 626 N N . GLY A 1 84 ? -5.544 -4.336 -10.277 1.00 98.06 84 GLY A N 1
ATOM 627 C CA . GLY A 1 84 ? -6.140 -4.540 -8.959 1.00 98.06 84 GLY A CA 1
ATOM 628 C C . GLY A 1 84 ? -6.791 -3.269 -8.423 1.00 98.06 84 GLY A C 1
ATOM 629 O O . GLY A 1 84 ? -7.019 -2.323 -9.170 1.00 98.06 84 GLY A O 1
ATOM 630 N N . ASP A 1 85 ? -7.122 -3.280 -7.136 1.00 97.38 85 ASP A N 1
ATOM 631 C CA . ASP A 1 85 ? -7.864 -2.201 -6.480 1.00 97.38 85 ASP A CA 1
ATOM 632 C C . ASP A 1 85 ? -7.389 -2.015 -5.034 1.00 97.38 85 ASP A C 1
ATOM 634 O O . ASP A 1 85 ? -7.021 -2.991 -4.363 1.00 97.38 85 ASP A O 1
ATOM 638 N N . ILE A 1 86 ? -7.395 -0.762 -4.575 1.00 98.00 86 ILE A N 1
ATOM 639 C CA . ILE A 1 86 ? -7.080 -0.372 -3.199 1.0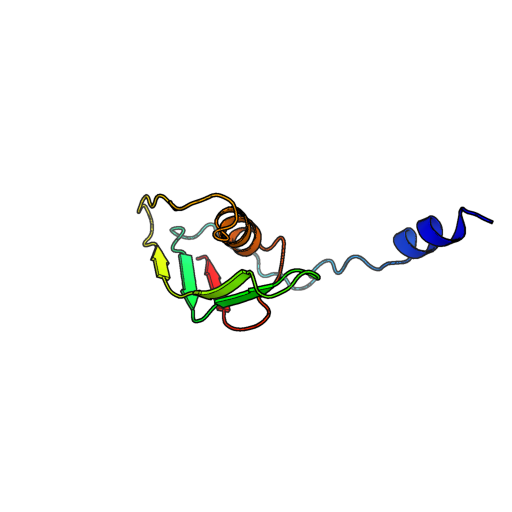0 98.00 86 ILE A CA 1
ATOM 640 C C . ILE A 1 86 ? -8.270 0.413 -2.663 1.00 98.00 86 ILE A C 1
ATOM 642 O O . ILE A 1 86 ? -8.643 1.433 -3.236 1.00 98.00 86 ILE A O 1
ATOM 646 N N . GLN A 1 87 ? -8.840 -0.049 -1.554 1.00 95.50 87 GLN A N 1
ATOM 647 C CA . GLN A 1 87 ? -9.955 0.620 -0.887 1.00 95.50 87 GLN A CA 1
ATOM 648 C C . GLN A 1 87 ? -9.556 1.108 0.491 1.00 95.50 87 GLN A C 1
ATOM 650 O O . GLN A 1 87 ? -8.840 0.414 1.219 1.00 95.50 87 GLN A O 1
ATOM 655 N N . VAL A 1 88 ? -10.058 2.293 0.820 1.00 93.25 88 VAL A N 1
ATOM 656 C CA . VAL A 1 88 ? -9.966 2.924 2.131 1.00 93.25 88 VAL A CA 1
ATOM 657 C C . VAL A 1 88 ? -11.355 3.451 2.473 1.00 93.25 88 VAL A C 1
ATOM 659 O O . VAL A 1 88 ? -11.969 4.110 1.631 1.00 93.25 88 VAL A O 1
ATOM 662 N N . ASP A 1 89 ? -11.827 3.127 3.675 1.00 86.25 89 ASP A N 1
ATOM 663 C CA . ASP A 1 89 ? -13.110 3.598 4.217 1.00 86.25 89 ASP A CA 1
ATOM 664 C C . ASP A 1 89 ? -13.113 5.093 4.574 1.00 86.25 89 ASP A C 1
ATOM 666 O O . ASP A 1 89 ? -12.125 5.572 5.186 1.00 86.25 89 ASP A O 1
#

Secondary structure (DSSP, 8-state):
--THHHHHHHTS-----TT---PPP----EEEEEEEEEETTEEEEEEEEEEE-TT-------STTSSHHHHHHHHTTSS--SEEEEEE-

Mean predicted aligned error: 7.9 Å